Protein AF-A0A0G2F9M2-F1 (afdb_monomer_lite)

Structure (mmCIF, N/CA/C/O backbone):
data_AF-A0A0G2F9M2-F1
#
_entry.id   AF-A0A0G2F9M2-F1
#
loop_
_atom_site.group_PDB
_atom_site.id
_atom_site.type_symbol
_atom_site.label_atom_id
_atom_site.label_alt_id
_atom_site.label_comp_id
_atom_site.label_asym_id
_atom_site.label_entity_id
_atom_site.label_seq_id
_atom_site.pdbx_PDB_ins_code
_atom_site.Cartn_x
_atom_site.Cartn_y
_atom_site.Cartn_z
_atom_site.occupancy
_atom_site.B_iso_or_equiv
_atom_site.auth_seq_id
_atom_site.auth_comp_id
_atom_site.auth_asym_id
_atom_site.auth_atom_id
_atom_site.pdbx_PDB_model_num
ATOM 1 N N . MET A 1 1 ? 10.834 -19.184 -2.913 1.00 59.47 1 MET A N 1
ATOM 2 C CA . MET A 1 1 ? 10.799 -17.816 -2.360 1.00 59.47 1 MET A CA 1
ATOM 3 C C . MET A 1 1 ? 11.311 -16.914 -3.460 1.00 59.47 1 MET A C 1
ATOM 5 O O . MET A 1 1 ? 12.350 -17.238 -4.021 1.00 59.47 1 MET A O 1
ATOM 9 N N . HIS A 1 2 ? 10.537 -15.910 -3.856 1.00 70.44 2 HIS A N 1
ATOM 10 C CA . HIS A 1 2 ? 10.896 -15.019 -4.959 1.00 70.44 2 HIS A CA 1
ATOM 11 C C . HIS A 1 2 ? 11.096 -13.622 -4.382 1.00 70.44 2 HIS A C 1
ATOM 13 O O . HIS A 1 2 ? 10.198 -13.113 -3.706 1.00 70.44 2 HIS A O 1
ATOM 19 N N . SER A 1 3 ? 12.277 -13.055 -4.607 1.00 79.50 3 SER A N 1
ATOM 20 C CA . SER A 1 3 ? 12.678 -11.762 -4.065 1.00 79.50 3 SER A CA 1
ATOM 21 C C . SER A 1 3 ? 13.184 -10.870 -5.183 1.00 79.50 3 SER A C 1
ATOM 23 O O . SER A 1 3 ? 13.927 -11.335 -6.048 1.00 79.50 3 SER A O 1
ATOM 25 N N . ILE A 1 4 ? 12.819 -9.595 -5.130 1.00 82.62 4 ILE A N 1
ATOM 26 C CA . ILE A 1 4 ? 13.355 -8.562 -6.013 1.00 82.62 4 ILE A CA 1
ATOM 27 C C . ILE A 1 4 ? 13.909 -7.413 -5.185 1.00 82.62 4 ILE A C 1
ATOM 29 O O . ILE A 1 4 ? 13.454 -7.162 -4.068 1.00 82.62 4 ILE A O 1
ATOM 33 N N . HIS A 1 5 ? 14.879 -6.711 -5.757 1.00 87.19 5 HIS A N 1
ATOM 34 C CA . HIS A 1 5 ? 15.380 -5.458 -5.222 1.00 87.19 5 HIS A CA 1
ATOM 35 C C . HIS A 1 5 ? 15.095 -4.342 -6.224 1.00 87.19 5 HIS A C 1
ATOM 37 O O . HIS A 1 5 ? 15.480 -4.441 -7.392 1.00 87.19 5 HIS A O 1
ATOM 43 N N . LEU A 1 6 ? 14.403 -3.299 -5.774 1.00 84.81 6 LEU A N 1
ATOM 44 C CA . LEU A 1 6 ? 14.059 -2.135 -6.580 1.00 84.81 6 LEU A CA 1
ATOM 45 C C . LEU A 1 6 ? 14.818 -0.921 -6.059 1.00 84.81 6 LEU A C 1
ATOM 47 O O . LEU A 1 6 ? 14.600 -0.498 -4.930 1.00 84.81 6 LEU A O 1
ATOM 51 N N . GLU A 1 7 ? 15.674 -0.346 -6.895 1.00 83.06 7 GLU A N 1
ATOM 52 C CA . GLU A 1 7 ? 16.351 0.920 -6.604 1.00 83.06 7 GLU A CA 1
ATOM 53 C C . GLU A 1 7 ? 15.391 2.111 -6.788 1.00 83.06 7 GLU A C 1
ATOM 55 O O . GLU A 1 7 ? 14.519 2.052 -7.663 1.00 83.06 7 GLU A O 1
ATOM 60 N N . PRO A 1 8 ? 15.580 3.230 -6.069 1.00 77.81 8 PRO A N 1
ATOM 61 C CA . PRO A 1 8 ? 14.716 4.407 -6.142 1.00 77.81 8 PRO A CA 1
ATOM 62 C C . PRO A 1 8 ? 15.070 5.294 -7.353 1.00 77.81 8 PRO A C 1
ATOM 64 O O . PRO A 1 8 ? 15.168 6.512 -7.245 1.00 77.81 8 PRO A O 1
ATOM 67 N N . VAL A 1 9 ? 15.306 4.694 -8.525 1.00 76.31 9 VAL A N 1
ATOM 68 C CA . VAL A 1 9 ? 15.704 5.408 -9.757 1.00 76.31 9 VAL A CA 1
ATOM 69 C C . VAL A 1 9 ? 14.934 4.885 -10.957 1.00 76.31 9 VAL A C 1
ATOM 71 O O . VAL A 1 9 ? 14.738 3.679 -11.082 1.00 76.31 9 VAL A O 1
ATOM 74 N N . SER A 1 10 ? 14.503 5.768 -11.857 1.00 69.81 10 SER A N 1
ATOM 75 C CA . SER A 1 10 ? 13.581 5.383 -12.927 1.00 69.81 10 SER A CA 1
ATOM 76 C C . SER A 1 10 ? 14.299 4.520 -13.954 1.00 69.81 10 SER A C 1
ATOM 78 O O . SER A 1 10 ? 15.510 4.639 -14.160 1.00 69.81 10 SER A O 1
ATOM 80 N N . THR A 1 11 ? 13.557 3.621 -14.598 1.00 71.50 11 THR A N 1
ATOM 81 C CA . THR A 1 11 ? 14.077 2.903 -15.762 1.00 71.50 11 THR A CA 1
ATOM 82 C C . THR A 1 11 ? 13.573 3.556 -17.044 1.00 71.50 11 THR A C 1
ATOM 84 O O . THR A 1 11 ? 12.394 3.875 -17.168 1.00 71.50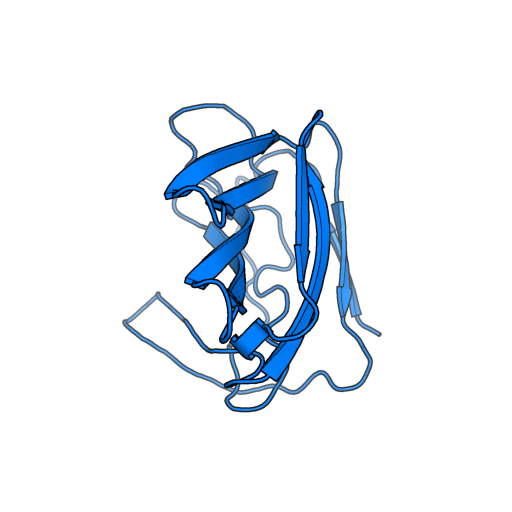 11 THR A O 1
ATOM 87 N N . ASN A 1 12 ? 14.474 3.731 -18.013 1.00 69.81 12 ASN A N 1
ATOM 88 C CA . ASN A 1 12 ? 14.125 4.081 -19.396 1.00 69.81 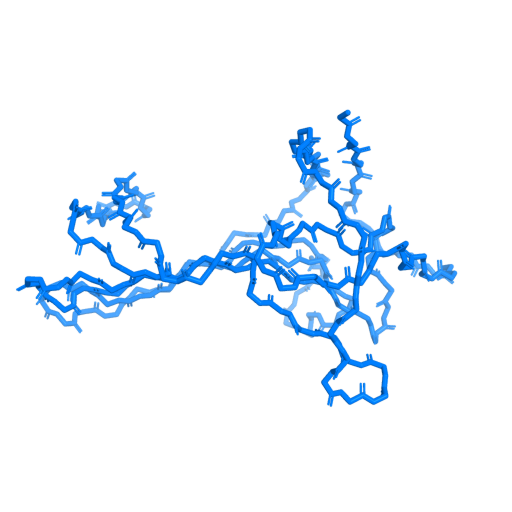12 ASN A CA 1
ATOM 89 C C . ASN A 1 12 ? 13.962 2.827 -20.277 1.00 69.81 12 ASN A C 1
ATOM 91 O O . ASN A 1 12 ? 13.825 2.934 -21.494 1.00 69.81 12 ASN A O 1
ATOM 95 N N . GLY A 1 13 ? 14.054 1.638 -19.676 1.00 68.19 13 GLY A N 1
ATOM 96 C CA . GLY A 1 13 ? 13.937 0.356 -20.359 1.00 68.19 13 GLY A CA 1
ATOM 97 C C . GLY A 1 13 ? 12.509 -0.180 -20.396 1.00 68.19 13 GLY A C 1
ATOM 98 O O . GLY A 1 13 ? 11.581 0.387 -19.822 1.00 68.19 13 GLY A O 1
ATOM 99 N N . THR A 1 14 ? 12.348 -1.319 -21.064 1.00 72.25 14 THR A N 1
ATOM 100 C CA . THR A 1 14 ? 11.102 -2.087 -21.054 1.00 72.25 14 THR A CA 1
ATOM 101 C C . THR A 1 14 ? 10.759 -2.529 -19.631 1.00 72.25 14 THR A C 1
ATOM 103 O O . THR A 1 14 ? 11.626 -3.012 -18.903 1.00 72.25 14 THR A O 1
ATOM 106 N N . ILE A 1 15 ? 9.489 -2.380 -19.254 1.00 75.44 15 ILE A N 1
ATOM 107 C CA . ILE A 1 15 ? 8.959 -2.888 -17.989 1.00 75.44 15 ILE A CA 1
ATOM 108 C C . ILE A 1 15 ? 8.580 -4.350 -18.158 1.00 75.44 15 ILE A C 1
ATOM 110 O O . ILE A 1 15 ? 7.747 -4.689 -19.000 1.00 75.44 15 ILE A O 1
ATOM 114 N N . SER A 1 16 ? 9.183 -5.204 -17.336 1.00 70.81 16 SER A N 1
ATOM 115 C CA . SER A 1 16 ? 8.797 -6.607 -17.244 1.00 70.81 16 SER A CA 1
ATOM 116 C C . SER A 1 16 ? 7.718 -6.753 -16.181 1.00 70.81 16 SER A C 1
ATOM 118 O O . SER A 1 16 ? 7.983 -6.660 -14.980 1.00 70.81 16 SER A O 1
ATOM 120 N N . VAL A 1 17 ? 6.490 -6.984 -16.643 1.00 67.81 17 VAL A N 1
ATOM 121 C CA . VAL A 1 17 ? 5.398 -7.478 -15.806 1.00 67.81 17 VAL A CA 1
ATOM 122 C C . VAL A 1 17 ? 5.422 -8.990 -15.929 1.00 67.81 17 VAL A C 1
ATOM 124 O O . VAL A 1 17 ? 5.004 -9.538 -16.947 1.00 67.81 17 VAL A O 1
ATOM 127 N N . GLU A 1 18 ? 5.964 -9.680 -14.933 1.00 60.19 18 GLU A N 1
ATOM 128 C CA . GLU A 1 18 ? 6.026 -11.146 -14.999 1.00 60.19 18 GLU A CA 1
ATOM 129 C C . GLU A 1 18 ? 4.692 -11.786 -14.611 1.00 60.19 18 GLU A C 1
ATOM 131 O O . GLU A 1 18 ? 4.438 -12.955 -14.903 1.00 60.19 18 GLU A O 1
ATOM 136 N N . HIS A 1 19 ? 3.818 -11.024 -13.956 1.00 64.00 19 HIS A N 1
ATOM 137 C CA . HIS A 1 19 ? 2.802 -11.590 -13.097 1.00 64.00 19 HIS A CA 1
ATOM 138 C C . HIS A 1 19 ? 1.468 -10.865 -13.234 1.00 64.00 19 HIS A C 1
ATOM 140 O O . HIS A 1 19 ? 1.396 -9.642 -13.194 1.00 64.00 19 HIS A O 1
ATOM 146 N N . LEU A 1 20 ? 0.397 -11.644 -13.355 1.00 61.03 20 LEU A N 1
ATOM 147 C CA . LEU A 1 20 ? -0.982 -11.168 -13.310 1.00 61.03 20 LEU A CA 1
ATOM 148 C C . LEU A 1 20 ? -1.625 -11.665 -12.006 1.00 61.03 20 LEU A C 1
ATOM 150 O O . LEU A 1 20 ? -1.083 -12.549 -11.332 1.00 61.03 20 LEU A O 1
ATOM 154 N N . SER A 1 21 ? -2.698 -11.020 -11.567 1.00 57.44 21 SER A N 1
ATOM 155 C CA . SER A 1 21 ? -3.342 -11.309 -10.282 1.00 57.44 21 SER A CA 1
ATOM 156 C C . SER A 1 21 ? -4.260 -12.537 -10.332 1.00 57.44 21 SER A C 1
ATOM 158 O O . SER A 1 21 ? -4.839 -12.833 -11.377 1.00 57.44 21 SER A O 1
ATOM 160 N N . VAL A 1 22 ? -4.415 -13.258 -9.212 1.00 56.75 22 VAL A N 1
ATOM 161 C CA . VAL A 1 22 ? -5.232 -14.490 -9.128 1.00 56.75 22 VAL A CA 1
ATOM 162 C C . VAL A 1 22 ? -6.205 -14.414 -7.966 1.00 56.75 22 VAL A C 1
ATOM 164 O O . VAL A 1 22 ? -5.785 -14.195 -6.834 1.00 56.75 22 VAL A O 1
ATOM 167 N N . ALA A 1 23 ? -7.480 -14.706 -8.218 1.00 53.78 23 ALA A N 1
ATOM 168 C CA . ALA A 1 23 ? -8.475 -14.810 -7.157 1.00 53.78 23 ALA A CA 1
ATOM 169 C C . ALA A 1 23 ? -8.043 -15.822 -6.075 1.00 53.78 23 ALA A C 1
ATOM 171 O O . ALA A 1 23 ? -7.654 -16.954 -6.384 1.00 53.78 23 ALA A O 1
ATOM 172 N N . GLY A 1 24 ? -8.115 -15.404 -4.808 1.00 54.41 24 GLY A N 1
ATOM 173 C CA . GLY A 1 24 ? -7.797 -16.238 -3.645 1.00 54.41 24 GLY A CA 1
ATOM 174 C C . GLY A 1 24 ? -6.304 -16.493 -3.404 1.00 54.41 24 GLY A C 1
ATOM 175 O O . GLY A 1 24 ? -5.973 -17.377 -2.613 1.00 54.41 24 GLY A O 1
ATOM 176 N N . ASN A 1 25 ? -5.399 -15.769 -4.074 1.00 57.00 25 ASN A N 1
ATOM 177 C CA . ASN A 1 25 ? -3.959 -15.830 -3.808 1.00 57.00 25 ASN A CA 1
ATOM 178 C C . ASN A 1 25 ? -3.399 -14.451 -3.511 1.00 57.00 25 ASN A C 1
ATOM 180 O O . ASN A 1 25 ? -3.807 -13.475 -4.125 1.00 57.00 25 ASN A O 1
ATOM 184 N N . LEU A 1 26 ? -2.374 -14.414 -2.658 1.00 58.75 26 LEU A N 1
ATOM 185 C CA . LEU A 1 26 ? -1.735 -13.171 -2.259 1.00 58.75 26 LEU A CA 1
ATOM 186 C C . LEU A 1 26 ? -1.141 -12.431 -3.470 1.00 58.75 26 LEU A C 1
ATOM 188 O O . LEU A 1 26 ? -0.234 -12.935 -4.139 1.00 58.75 26 LEU A O 1
ATOM 192 N N . ASP A 1 27 ? -1.667 -11.238 -3.734 1.00 64.25 27 ASP A N 1
ATOM 193 C CA . ASP A 1 27 ? -1.270 -10.365 -4.827 1.00 64.25 27 ASP A CA 1
ATOM 194 C C . ASP A 1 27 ? -0.015 -9.595 -4.422 1.00 64.25 27 ASP A C 1
ATOM 196 O O . ASP A 1 27 ? -0.058 -8.592 -3.719 1.00 64.25 27 ASP A O 1
ATOM 200 N N . GLY A 1 28 ? 1.135 -10.160 -4.781 1.00 65.81 28 GLY A N 1
ATOM 201 C CA . GLY A 1 28 ? 2.430 -9.513 -4.594 1.00 65.81 28 GLY A CA 1
ATOM 202 C C . GLY A 1 28 ? 2.813 -8.643 -5.788 1.00 65.81 28 GLY A C 1
ATOM 203 O O . GLY A 1 28 ? 2.026 -8.426 -6.710 1.00 65.81 28 GLY A O 1
ATOM 204 N N . PHE A 1 29 ? 4.071 -8.210 -5.803 1.00 74.44 29 PHE A N 1
ATOM 205 C CA . PHE A 1 29 ? 4.609 -7.384 -6.880 1.00 74.44 29 PHE A CA 1
ATOM 206 C C . PHE A 1 29 ? 4.495 -7.986 -8.275 1.00 74.44 29 PHE A C 1
ATOM 208 O O . PHE A 1 29 ? 4.769 -9.171 -8.488 1.00 74.44 29 PHE A O 1
ATOM 215 N N . LYS A 1 30 ? 4.040 -7.153 -9.219 1.00 74.50 30 LYS A N 1
ATOM 216 C CA . LYS A 1 30 ? 3.776 -7.513 -10.613 1.00 74.50 30 LYS A CA 1
ATOM 217 C C . LYS A 1 30 ? 4.904 -7.072 -11.524 1.00 74.50 30 LYS A C 1
ATOM 219 O O . LYS A 1 30 ? 5.277 -7.809 -12.437 1.00 74.50 30 LYS A O 1
ATOM 224 N N . MET A 1 31 ? 5.479 -5.912 -11.236 1.00 79.94 31 MET A N 1
ATOM 225 C CA . MET A 1 31 ? 6.693 -5.414 -11.856 1.00 79.94 31 MET A CA 1
ATOM 226 C C . MET A 1 31 ? 7.912 -5.971 -11.128 1.00 79.94 31 MET A C 1
ATOM 228 O O . MET A 1 31 ? 8.097 -5.758 -9.931 1.00 79.94 31 MET A O 1
ATOM 232 N N . THR A 1 32 ? 8.774 -6.663 -11.870 1.00 75.56 32 THR A N 1
ATOM 233 C CA . THR A 1 32 ? 10.099 -7.074 -11.372 1.00 75.56 32 THR A CA 1
ATOM 234 C C . THR A 1 32 ? 11.161 -6.005 -11.594 1.00 75.56 32 THR A C 1
ATOM 236 O O . THR A 1 32 ? 12.296 -6.128 -11.134 1.00 75.56 32 THR A O 1
ATOM 239 N N . THR A 1 33 ? 10.780 -4.927 -12.278 1.00 79.19 33 THR A N 1
ATOM 240 C CA . THR A 1 33 ? 11.604 -3.756 -12.535 1.00 79.19 33 THR A CA 1
ATOM 241 C C . THR A 1 33 ? 11.041 -2.528 -11.832 1.00 79.19 33 THR A C 1
ATOM 243 O O . THR A 1 33 ? 9.867 -2.444 -11.473 1.00 79.19 33 THR A O 1
ATOM 246 N N . ARG A 1 34 ? 11.899 -1.524 -11.688 1.00 80.38 34 ARG A N 1
ATOM 247 C CA . ARG A 1 34 ? 11.516 -0.170 -11.276 1.00 80.38 34 ARG A CA 1
ATOM 248 C 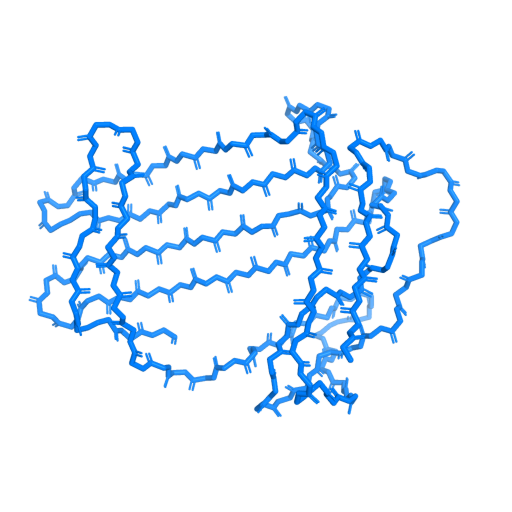C . ARG A 1 34 ? 10.513 0.382 -12.288 1.00 80.38 34 ARG A C 1
AT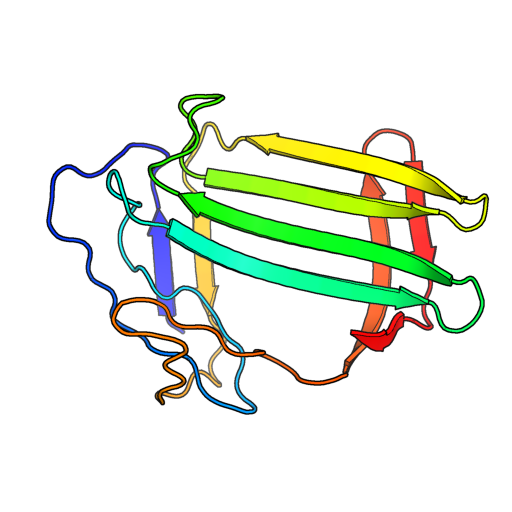OM 250 O O . ARG A 1 34 ? 10.644 0.073 -13.473 1.00 80.38 34 ARG A O 1
ATOM 257 N N . ALA A 1 35 ? 9.554 1.187 -11.851 1.00 84.44 35 ALA A N 1
ATOM 258 C CA . ALA A 1 35 ? 8.598 1.790 -12.766 1.00 84.44 35 ALA A CA 1
ATOM 259 C C . ALA A 1 35 ? 9.284 2.736 -13.772 1.00 84.44 35 ALA A C 1
ATOM 261 O O . ALA A 1 35 ? 10.232 3.464 -13.456 1.00 84.44 35 ALA A O 1
ATOM 262 N N . ALA A 1 36 ? 8.787 2.714 -15.005 1.00 82.44 36 ALA A N 1
ATOM 263 C CA . ALA A 1 36 ? 9.064 3.706 -16.036 1.00 82.44 36 ALA A CA 1
ATOM 264 C C . ALA A 1 36 ? 7.952 4.756 -16.035 1.00 82.44 36 ALA A C 1
ATOM 266 O O . ALA A 1 36 ? 6.857 4.532 -15.507 1.00 82.44 36 ALA A O 1
ATOM 267 N N . ARG A 1 37 ? 8.205 5.893 -16.683 1.00 81.06 37 ARG A N 1
ATOM 268 C CA . ARG A 1 37 ? 7.175 6.911 -16.905 1.00 81.06 37 ARG A CA 1
ATOM 269 C C . ARG A 1 37 ? 5.949 6.297 -17.595 1.00 81.06 37 ARG A C 1
ATOM 271 O O . ARG A 1 37 ? 6.096 5.532 -18.545 1.00 81.06 37 ARG A O 1
ATOM 278 N N . GLY A 1 38 ? 4.753 6.627 -17.114 1.00 80.75 38 GLY A N 1
ATOM 279 C CA . GLY A 1 38 ? 3.491 6.044 -17.579 1.00 80.75 38 GLY A CA 1
ATOM 280 C C . GLY A 1 38 ? 3.188 4.631 -17.061 1.00 80.75 38 GLY A C 1
ATOM 281 O O . GLY A 1 38 ? 2.241 4.015 -17.540 1.00 80.75 38 GLY A O 1
ATOM 282 N N . SER A 1 39 ? 3.963 4.107 -16.105 1.00 83.06 39 SER A N 1
ATOM 283 C CA . SER A 1 39 ? 3.715 2.803 -15.479 1.00 83.06 39 SER A CA 1
ATOM 284 C C . SER A 1 39 ? 3.678 2.913 -13.956 1.00 83.06 39 SER A C 1
ATOM 286 O O . SER A 1 39 ? 4.396 3.727 -13.368 1.00 83.06 39 SER A O 1
ATOM 288 N N . ALA A 1 40 ? 2.836 2.094 -13.330 1.00 86.44 40 ALA A N 1
ATOM 289 C CA . ALA A 1 40 ? 2.747 1.983 -11.885 1.00 86.44 40 ALA A CA 1
ATOM 290 C C . ALA A 1 40 ? 2.376 0.558 -11.468 1.00 86.44 40 ALA A C 1
ATOM 292 O O . ALA A 1 40 ? 1.631 -0.130 -12.167 1.00 86.44 40 ALA A O 1
ATOM 293 N N . ASP A 1 41 ? 2.888 0.161 -10.314 1.00 85.81 41 ASP A N 1
ATOM 294 C CA . ASP A 1 41 ? 2.488 -1.019 -9.563 1.00 85.81 41 ASP A CA 1
ATOM 295 C C . ASP A 1 41 ? 2.172 -0.587 -8.132 1.00 85.81 41 ASP A C 1
ATOM 297 O O . ASP A 1 41 ? 2.829 0.312 -7.590 1.00 85.81 41 ASP A O 1
ATOM 301 N N . LEU A 1 42 ? 1.143 -1.185 -7.543 1.00 86.94 42 LEU A N 1
ATOM 302 C CA . LEU A 1 42 ? 0.711 -0.855 -6.194 1.00 86.94 42 LEU A CA 1
ATOM 303 C C . LEU A 1 42 ? 0.238 -2.090 -5.443 1.00 86.94 42 LEU A C 1
ATOM 305 O O . LEU A 1 42 ? -0.332 -3.015 -6.019 1.00 86.94 42 LEU A O 1
ATOM 309 N N . TRP A 1 43 ? 0.450 -2.060 -4.132 1.00 84.19 43 TRP A N 1
ATOM 310 C CA . TRP A 1 43 ? -0.030 -3.071 -3.194 1.00 84.19 43 TRP A CA 1
ATOM 311 C C . TRP A 1 43 ? -0.686 -2.357 -2.047 1.00 84.19 43 TRP A C 1
ATOM 313 O O . TRP A 1 43 ? -0.076 -1.466 -1.455 1.00 84.19 43 TRP A O 1
ATOM 323 N N . TYR A 1 44 ? -1.913 -2.742 -1.736 1.00 86.12 44 TYR A N 1
ATOM 324 C CA . TYR A 1 44 ? -2.662 -2.086 -0.688 1.00 86.12 44 TYR A CA 1
ATOM 325 C C . TYR A 1 44 ? -3.191 -3.079 0.334 1.00 86.12 44 TYR A C 1
ATOM 327 O O . TYR A 1 44 ? -3.414 -4.255 0.044 1.00 86.12 44 TYR A O 1
ATOM 335 N N . PHE A 1 45 ? -3.359 -2.563 1.541 1.00 87.56 45 PHE A N 1
ATOM 336 C CA . PHE A 1 45 ? -3.958 -3.236 2.675 1.00 87.56 45 PHE A CA 1
ATOM 337 C C . PHE A 1 45 ? -4.924 -2.243 3.294 1.00 87.56 45 PHE A C 1
ATOM 339 O O . PHE A 1 45 ? -4.494 -1.200 3.790 1.00 87.56 45 PHE A O 1
ATOM 346 N N . ASP A 1 46 ? -6.208 -2.557 3.263 1.00 90.19 46 ASP A N 1
ATOM 347 C CA . ASP A 1 46 ? -7.225 -1.769 3.937 1.00 90.19 46 ASP A CA 1
ATOM 348 C C . ASP A 1 46 ? -7.863 -2.573 5.066 1.00 90.19 46 ASP A C 1
ATOM 350 O O . ASP A 1 46 ? -7.688 -3.787 5.169 1.00 90.19 46 ASP A O 1
ATOM 354 N N . MET A 1 47 ? -8.490 -1.860 5.994 1.00 91.06 47 MET A N 1
ATOM 355 C CA . MET A 1 47 ? -9.241 -2.464 7.079 1.00 91.06 47 MET A CA 1
ATOM 356 C C . MET A 1 47 ? -10.192 -1.461 7.730 1.00 91.06 47 MET A C 1
ATOM 358 O O . MET A 1 47 ? -9.908 -0.261 7.832 1.00 91.06 47 MET A O 1
ATOM 362 N N . VAL A 1 48 ? -11.298 -1.986 8.253 1.00 93.00 48 VAL A N 1
ATOM 363 C CA . VAL A 1 48 ? -12.280 -1.249 9.053 1.00 93.00 48 VAL A CA 1
ATOM 364 C C . VAL A 1 48 ? -12.545 -1.992 10.362 1.00 93.00 48 VAL A C 1
ATOM 366 O O . VAL A 1 48 ? -12.813 -3.191 10.354 1.00 93.00 48 VAL A O 1
ATOM 369 N N . SER A 1 49 ? -12.486 -1.292 11.497 1.00 92.44 49 SER A N 1
ATOM 370 C CA . SER A 1 49 ? -12.880 -1.833 12.807 1.00 92.44 49 SER A CA 1
ATOM 371 C C . SER A 1 49 ? -14.399 -1.946 12.898 1.00 92.44 49 SER A C 1
ATOM 373 O O . SER A 1 49 ? -15.112 -0.949 12.746 1.00 92.44 49 SER A O 1
ATOM 375 N N . SER A 1 50 ? -14.890 -3.143 13.218 1.00 90.25 50 SER A N 1
ATOM 376 C CA . SER A 1 50 ? -16.323 -3.424 13.367 1.00 90.25 50 SER A CA 1
ATOM 377 C C . SER A 1 50 ? -16.982 -2.728 14.570 1.00 90.25 50 SER A C 1
ATOM 379 O O . SER A 1 50 ? -18.176 -2.435 14.543 1.00 90.25 50 SER A O 1
ATOM 381 N N . ALA A 1 51 ? -16.215 -2.439 15.624 1.00 91.81 51 ALA A N 1
ATOM 382 C CA . ALA A 1 51 ? -16.703 -1.860 16.870 1.00 91.81 51 ALA A CA 1
ATOM 383 C C . ALA A 1 51 ? -16.595 -0.334 16.898 1.00 91.81 51 ALA A C 1
ATOM 385 O O . ALA A 1 51 ? -17.411 0.334 17.534 1.00 91.81 51 ALA A O 1
ATOM 386 N N . SER A 1 52 ? -15.572 0.224 16.245 1.00 90.56 52 SER A N 1
ATOM 387 C CA . SER A 1 52 ? -15.229 1.645 16.385 1.00 90.56 52 SER A CA 1
ATOM 388 C C . SER A 1 52 ? -15.339 2.460 15.098 1.00 90.56 52 SER A C 1
ATOM 390 O O . SER A 1 52 ? -15.184 3.680 15.154 1.00 90.56 52 SER A O 1
ATOM 392 N N . ASN A 1 53 ? -15.614 1.820 13.953 1.00 86.81 53 ASN A N 1
ATOM 393 C CA . ASN A 1 53 ? -15.587 2.440 12.622 1.00 86.81 53 ASN A CA 1
ATOM 394 C C . ASN A 1 53 ? -14.256 3.148 12.303 1.00 86.81 53 ASN A C 1
ATOM 396 O O . ASN A 1 53 ? -14.210 4.041 11.455 1.00 86.81 53 ASN A O 1
ATOM 400 N N . GLN A 1 54 ? -13.174 2.768 12.990 1.00 92.44 54 GLN A N 1
ATOM 401 C CA . GLN A 1 54 ? -11.825 3.160 12.605 1.00 92.44 54 GLN A CA 1
ATOM 402 C C . GLN A 1 54 ? -11.504 2.562 11.244 1.00 92.44 54 GLN A C 1
ATOM 404 O O . GLN A 1 54 ? -11.873 1.423 10.971 1.00 92.44 54 GLN A O 1
ATOM 409 N N . THR A 1 55 ? -10.801 3.318 10.412 1.00 92.81 55 THR A N 1
ATOM 410 C CA . THR A 1 55 ? -10.352 2.849 9.099 1.00 92.81 55 THR A CA 1
ATOM 411 C C . THR A 1 55 ? -8.856 3.050 8.978 1.00 92.81 55 THR A C 1
ATOM 413 O O . THR A 1 55 ? -8.314 4.023 9.510 1.00 92.81 55 THR A O 1
ATOM 416 N N . LEU A 1 56 ? -8.194 2.142 8.275 1.00 92.81 56 LEU A N 1
ATOM 417 C CA . LEU A 1 56 ? -6.794 2.274 7.911 1.00 92.81 56 LEU A CA 1
ATOM 418 C C . LEU A 1 56 ? -6.609 1.705 6.503 1.00 92.81 56 LEU A C 1
ATOM 420 O O . LEU A 1 56 ? -7.173 0.670 6.171 1.00 92.81 56 LEU A O 1
ATOM 424 N N . ASN A 1 57 ? -5.826 2.393 5.687 1.00 93.56 57 ASN A N 1
ATOM 425 C CA . ASN A 1 57 ? -5.428 1.993 4.351 1.00 93.56 57 ASN A CA 1
ATOM 426 C C . ASN A 1 57 ? -3.935 2.283 4.185 1.00 93.56 57 ASN A C 1
ATOM 428 O O . ASN A 1 57 ? -3.490 3.413 4.403 1.00 93.56 57 ASN A O 1
ATOM 432 N N . ILE A 1 58 ? -3.171 1.264 3.811 1.00 91.00 58 ILE A N 1
ATOM 433 C CA . ILE A 1 58 ? -1.735 1.331 3.560 1.00 91.00 58 ILE A CA 1
ATOM 434 C C . ILE A 1 58 ? -1.516 0.969 2.101 1.00 91.00 58 ILE A C 1
ATOM 436 O O . ILE A 1 58 ? -1.888 -0.125 1.693 1.00 91.00 58 ILE A O 1
ATOM 440 N N . VAL A 1 59 ? -0.887 1.852 1.331 1.00 90.94 59 VAL A N 1
ATOM 441 C CA . VAL A 1 59 ? -0.579 1.621 -0.083 1.00 90.94 59 VAL A CA 1
ATOM 442 C C . VAL A 1 59 ? 0.912 1.782 -0.310 1.00 90.94 59 VAL A C 1
ATOM 444 O O . VAL A 1 59 ? 1.487 2.825 -0.012 1.00 90.94 59 VAL A O 1
ATOM 447 N N . PHE A 1 60 ? 1.537 0.751 -0.856 1.00 88.31 60 PHE A N 1
ATOM 448 C CA . PHE A 1 60 ? 2.911 0.768 -1.331 1.00 88.31 60 PHE A CA 1
ATOM 449 C C . PHE A 1 60 ? 2.902 1.023 -2.833 1.00 88.31 60 PHE A C 1
ATOM 451 O O . PHE A 1 60 ? 2.180 0.345 -3.562 1.00 88.31 60 PHE A O 1
ATOM 458 N N . PHE A 1 61 ? 3.721 1.962 -3.295 1.00 88.69 61 PHE A N 1
ATOM 459 C CA . PHE A 1 61 ? 3.808 2.336 -4.701 1.00 88.69 61 PHE A CA 1
ATOM 460 C C . PHE A 1 61 ? 5.183 2.028 -5.288 1.00 88.69 61 PHE A C 1
ATOM 462 O O . PHE A 1 61 ? 6.209 2.266 -4.656 1.00 88.69 61 PHE A O 1
ATOM 469 N N . ASN A 1 62 ? 5.179 1.568 -6.537 1.00 88.50 62 ASN A N 1
ATOM 470 C CA . ASN A 1 62 ? 6.285 1.626 -7.487 1.00 88.50 62 ASN A CA 1
ATOM 471 C C . ASN A 1 62 ? 5.755 2.344 -8.737 1.00 88.50 62 ASN A C 1
ATOM 473 O O . ASN A 1 62 ? 5.134 1.714 -9.588 1.00 88.50 62 ASN A O 1
ATOM 477 N N . SER A 1 63 ? 5.916 3.666 -8.826 1.00 88.25 63 SER A N 1
ATOM 478 C CA . SER A 1 63 ? 5.246 4.503 -9.833 1.00 88.25 63 SER A CA 1
ATOM 479 C C . SER A 1 63 ? 6.189 5.493 -10.500 1.00 88.25 63 SER A C 1
ATOM 481 O O . SER A 1 63 ? 6.869 6.263 -9.832 1.00 88.25 63 SER A O 1
ATOM 483 N N . GLY A 1 64 ? 6.171 5.522 -11.834 1.00 81.00 64 GLY A N 1
ATOM 484 C CA . GLY A 1 64 ? 6.930 6.464 -12.659 1.00 81.00 64 GLY A CA 1
ATOM 485 C C . GLY A 1 64 ? 6.266 7.824 -12.876 1.00 81.00 64 GLY A C 1
ATOM 486 O O . GLY A 1 64 ? 6.779 8.612 -13.669 1.00 81.00 64 GLY A O 1
ATOM 487 N N . GLU A 1 65 ? 5.116 8.082 -12.247 1.00 75.25 65 GLU A N 1
ATOM 488 C CA . GLU A 1 65 ? 4.238 9.231 -12.540 1.00 75.25 65 GLU A CA 1
ATOM 489 C C . GLU A 1 65 ? 3.874 10.073 -11.308 1.00 75.25 65 GLU A C 1
ATOM 491 O O . GLU A 1 65 ? 2.921 10.855 -11.348 1.00 75.25 65 GLU A O 1
ATOM 496 N N . PHE A 1 66 ? 4.627 9.981 -10.206 1.00 69.94 66 PHE A N 1
ATOM 497 C CA . PHE A 1 66 ? 4.470 10.956 -9.126 1.00 69.94 66 PHE A CA 1
ATOM 498 C C . PHE A 1 66 ? 4.927 12.340 -9.605 1.00 69.94 66 PHE A C 1
ATOM 500 O O . PHE A 1 66 ? 6.089 12.721 -9.521 1.00 69.94 66 PHE A O 1
ATOM 507 N N . SER A 1 67 ? 3.981 13.115 -10.138 1.00 60.78 67 SER A N 1
ATOM 508 C CA . SER A 1 67 ? 4.212 14.486 -10.612 1.00 60.78 67 SER A CA 1
ATOM 509 C C . SER A 1 67 ? 4.568 15.455 -9.481 1.00 60.78 67 SER A C 1
ATOM 511 O O . SER A 1 67 ? 5.092 16.536 -9.737 1.00 60.78 67 SER A O 1
ATOM 513 N N . GLN A 1 68 ? 4.284 15.064 -8.237 1.00 63.88 68 GLN A N 1
ATOM 514 C CA . GLN A 1 68 ? 4.457 15.886 -7.046 1.00 63.88 68 GLN A CA 1
ATOM 515 C C . GLN A 1 68 ? 5.880 15.801 -6.466 1.00 63.88 68 GLN A C 1
ATOM 517 O O . GLN A 1 68 ? 6.311 16.753 -5.817 1.00 63.88 68 GLN A O 1
ATOM 522 N N . TYR A 1 69 ? 6.631 14.715 -6.712 1.00 67.00 69 TYR A N 1
ATOM 523 C CA . TYR A 1 69 ? 7.996 14.526 -6.198 1.00 67.00 69 TYR A CA 1
ATOM 524 C C . TYR A 1 69 ? 8.724 13.358 -6.901 1.00 67.00 69 TYR A C 1
ATOM 526 O O . TYR A 1 69 ? 8.081 12.387 -7.295 1.00 67.00 69 TYR A O 1
ATOM 534 N N . PRO A 1 70 ? 10.065 13.404 -7.059 1.00 69.81 70 PRO A N 1
ATOM 535 C CA . PRO A 1 70 ? 10.831 12.469 -7.893 1.00 69.81 70 PRO A CA 1
ATOM 536 C C . PRO A 1 70 ? 11.119 11.118 -7.208 1.00 69.81 70 PRO A C 1
ATOM 538 O O . PRO A 1 70 ? 12.192 10.549 -7.399 1.00 69.81 70 PRO A O 1
ATOM 541 N N . HIS A 1 71 ? 10.191 10.600 -6.402 1.00 77.62 71 HIS A N 1
ATOM 542 C CA . HIS A 1 71 ? 10.356 9.322 -5.708 1.00 77.62 71 HIS A CA 1
ATOM 543 C C . HIS A 1 71 ? 9.455 8.279 -6.346 1.00 77.62 71 HIS A C 1
ATOM 545 O O . HIS A 1 71 ? 8.245 8.450 -6.411 1.00 77.62 71 HIS A O 1
ATOM 551 N N . LEU A 1 72 ? 10.059 7.194 -6.821 1.00 83.12 72 LEU A N 1
ATOM 552 C CA . LEU A 1 72 ? 9.335 6.107 -7.488 1.00 83.12 72 LEU A CA 1
ATOM 553 C C . LEU A 1 72 ? 8.693 5.152 -6.494 1.00 83.12 72 LEU A C 1
ATOM 555 O O . LEU A 1 72 ? 7.731 4.468 -6.823 1.00 83.12 72 LEU A O 1
ATOM 559 N N . LEU A 1 73 ? 9.274 5.087 -5.300 1.00 87.81 73 LEU A N 1
ATOM 560 C CA . LEU A 1 73 ? 8.901 4.181 -4.237 1.00 87.81 73 LEU A CA 1
ATOM 561 C C . LEU A 1 73 ? 8.384 5.007 -3.063 1.00 87.81 73 LEU A C 1
ATOM 563 O O . LEU A 1 73 ? 9.095 5.874 -2.547 1.00 87.81 73 LEU A O 1
ATOM 567 N N . SER A 1 74 ? 7.155 4.737 -2.642 1.00 88.31 74 SER A N 1
ATOM 568 C CA . SER A 1 74 ? 6.555 5.380 -1.475 1.00 88.31 74 SER A CA 1
ATOM 569 C C . SER A 1 74 ? 5.612 4.432 -0.746 1.00 88.31 74 SER A C 1
ATOM 571 O O . SER A 1 74 ? 5.135 3.440 -1.305 1.00 88.31 74 SER A O 1
ATOM 573 N N . VAL A 1 75 ? 5.353 4.741 0.521 1.00 89.81 75 VAL A N 1
ATOM 574 C CA . VAL A 1 75 ? 4.244 4.170 1.280 1.00 89.81 75 VAL A CA 1
ATOM 575 C C . VAL A 1 75 ? 3.336 5.296 1.745 1.00 89.81 75 VAL A C 1
ATOM 577 O O . VAL A 1 75 ? 3.789 6.267 2.350 1.00 89.81 75 VAL A O 1
ATOM 580 N N . GLN A 1 76 ? 2.048 5.156 1.465 1.00 91.31 76 GLN A N 1
ATOM 581 C CA . GLN A 1 76 ? 1.001 6.029 1.970 1.00 91.31 76 GLN A CA 1
ATOM 582 C C . GLN A 1 76 ? 0.211 5.287 3.038 1.00 91.31 76 GLN A C 1
ATOM 584 O O . GLN A 1 76 ? -0.184 4.140 2.847 1.00 91.31 76 GLN A O 1
ATOM 589 N N . VAL A 1 77 ? -0.031 5.955 4.157 1.00 92.06 77 VAL A N 1
ATOM 590 C CA . VAL A 1 77 ? -0.865 5.481 5.257 1.00 92.06 77 VAL A CA 1
ATOM 591 C C . VAL A 1 77 ? -1.968 6.504 5.460 1.00 92.06 77 VAL A C 1
ATOM 593 O O . VAL A 1 77 ? -1.706 7.677 5.713 1.00 92.06 77 VAL A O 1
ATOM 596 N N . SER A 1 78 ? -3.215 6.074 5.344 1.00 93.44 78 SER A N 1
ATOM 597 C CA . SER A 1 78 ? -4.384 6.941 5.469 1.00 93.44 78 SER A CA 1
ATOM 598 C C . SER A 1 78 ? -5.482 6.255 6.260 1.00 93.44 78 SER A C 1
ATOM 600 O O . SER A 1 78 ? -5.504 5.033 6.358 1.00 93.44 78 SER A O 1
ATOM 602 N N . GLY A 1 79 ? -6.388 7.021 6.855 1.00 92.81 79 GLY A N 1
ATOM 603 C CA . GLY A 1 79 ? -7.453 6.430 7.651 1.00 92.81 79 GLY A CA 1
ATOM 604 C C . GLY A 1 79 ? -8.240 7.434 8.469 1.00 92.81 79 GLY A C 1
ATOM 605 O O . GLY A 1 79 ? -8.111 8.650 8.305 1.00 92.81 79 GLY A O 1
ATOM 606 N N . VAL A 1 80 ? -9.054 6.902 9.373 1.00 92.19 80 VAL A N 1
ATOM 607 C CA . VAL A 1 80 ? -9.913 7.666 10.278 1.00 92.19 80 VAL A CA 1
ATOM 608 C C . VAL A 1 80 ? -9.866 7.025 11.660 1.00 92.19 80 VAL A C 1
ATOM 610 O O . VAL A 1 80 ? -10.134 5.835 11.807 1.00 92.19 80 VAL A O 1
ATOM 613 N N . TYR A 1 81 ? -9.548 7.823 12.677 1.00 89.06 81 TYR A N 1
ATOM 614 C CA . TYR A 1 81 ? -9.555 7.411 14.080 1.00 89.06 81 TYR A CA 1
ATOM 615 C C . TYR A 1 81 ? -10.981 7.322 14.648 1.00 89.06 81 TYR A C 1
ATOM 617 O O . TYR A 1 81 ? -11.931 7.872 14.093 1.00 89.06 81 TYR A O 1
ATOM 625 N N . ALA A 1 82 ? -11.137 6.714 15.830 1.00 88.75 82 ALA A N 1
ATOM 626 C CA . ALA A 1 82 ? -12.441 6.577 16.494 1.00 88.75 82 ALA A CA 1
ATOM 627 C C . ALA A 1 82 ? -13.091 7.935 16.825 1.00 88.75 82 ALA A C 1
ATOM 629 O O . ALA A 1 82 ? -14.314 8.068 16.833 1.00 88.75 82 ALA A O 1
ATOM 630 N N . ASN A 1 83 ? -12.275 8.969 17.057 1.00 90.00 83 ASN A N 1
ATOM 631 C CA . ASN A 1 83 ? -12.735 10.345 17.265 1.00 90.00 83 ASN A CA 1
ATOM 632 C C . ASN A 1 83 ? -13.094 11.079 15.954 1.00 90.00 83 ASN A C 1
ATOM 634 O O . ASN A 1 83 ? -13.374 12.275 15.991 1.00 90.00 83 ASN A O 1
ATOM 638 N N . ARG A 1 84 ? -13.107 10.368 14.817 1.00 89.88 84 ARG A N 1
ATOM 639 C CA . ARG A 1 84 ? -13.368 10.860 13.453 1.00 89.88 84 ARG A CA 1
ATOM 640 C C . ARG A 1 84 ? -12.301 11.781 12.867 1.00 89.88 84 ARG A C 1
ATOM 642 O O . ARG A 1 84 ? -12.517 12.338 11.793 1.00 89.88 84 ARG A O 1
ATOM 649 N N . THR A 1 85 ? -11.156 11.931 13.521 1.00 91.06 85 THR A N 1
ATOM 650 C CA . THR A 1 85 ? -10.016 12.636 12.934 1.00 91.06 85 THR A CA 1
ATOM 651 C C . THR A 1 85 ? -9.422 11.791 11.808 1.00 91.06 85 THR A C 1
ATOM 653 O O . THR A 1 85 ? -9.147 10.607 11.999 1.00 91.06 85 THR A O 1
ATOM 656 N N . SER A 1 86 ? -9.219 12.393 10.638 1.00 92.12 86 SER A N 1
ATOM 657 C CA . SER A 1 86 ? -8.521 11.748 9.524 1.00 92.12 86 SER A CA 1
ATOM 658 C C . SER A 1 86 ? -7.010 11.766 9.741 1.00 92.12 86 SER A C 1
ATOM 660 O O . SER A 1 86 ? -6.461 12.742 10.253 1.00 92.12 86 SER A O 1
ATOM 662 N N . VAL A 1 87 ? -6.334 10.712 9.295 1.00 88.75 87 VAL A N 1
ATOM 663 C CA . VAL A 1 87 ? -4.873 10.648 9.204 1.00 88.75 87 VAL A CA 1
ATOM 664 C C . VAL A 1 87 ? -4.458 10.469 7.753 1.00 88.75 87 VAL A C 1
ATOM 666 O O . VAL A 1 87 ? -5.095 9.738 6.995 1.00 88.75 87 VAL A O 1
ATOM 669 N N . TYR A 1 88 ? -3.379 11.147 7.386 1.00 91.19 88 TYR A N 1
ATOM 670 C CA . TYR A 1 88 ? -2.641 10.918 6.157 1.00 91.19 88 TYR A CA 1
ATOM 671 C C . TYR A 1 88 ? -1.157 11.081 6.467 1.00 91.19 88 TYR A C 1
ATOM 673 O O . TYR A 1 88 ? -0.745 12.072 7.072 1.00 91.19 88 TYR A O 1
ATOM 681 N N . PHE A 1 89 ? -0.368 10.103 6.058 1.00 89.50 89 PHE A N 1
ATOM 682 C CA . PHE A 1 89 ? 1.076 10.112 6.150 1.00 89.50 89 PHE A CA 1
ATOM 683 C C . PHE A 1 89 ? 1.646 9.479 4.889 1.00 89.50 89 PHE A C 1
ATOM 685 O O . PHE A 1 89 ? 1.122 8.487 4.389 1.00 89.50 89 PHE A O 1
ATOM 692 N N . GLU A 1 90 ? 2.740 10.037 4.398 1.00 88.94 90 GLU A N 1
ATOM 693 C CA . GLU A 1 90 ? 3.466 9.485 3.270 1.00 88.94 90 GLU A CA 1
ATOM 694 C C . GLU A 1 90 ? 4.952 9.466 3.600 1.00 88.94 90 GLU A C 1
ATOM 696 O O . GLU A 1 90 ? 5.522 10.483 3.999 1.00 88.94 90 GLU A O 1
ATOM 701 N N . ALA A 1 91 ? 5.569 8.300 3.432 1.00 87.44 91 ALA A N 1
ATOM 702 C CA . ALA A 1 91 ? 7.012 8.156 3.469 1.00 87.44 91 ALA A CA 1
ATOM 703 C C . ALA A 1 91 ? 7.520 7.845 2.065 1.00 87.44 91 ALA A C 1
ATOM 705 O O . ALA A 1 91 ? 7.103 6.877 1.424 1.00 87.44 91 ALA A O 1
ATOM 706 N N . LEU A 1 92 ? 8.444 8.681 1.608 1.00 88.25 92 LEU A N 1
ATOM 707 C CA . LEU A 1 92 ? 9.156 8.511 0.352 1.00 88.25 92 LEU A CA 1
ATOM 708 C C . LEU A 1 92 ? 10.404 7.670 0.617 1.00 88.25 92 LEU A C 1
ATOM 710 O O . LEU A 1 92 ? 11.072 7.850 1.636 1.00 88.25 92 LEU A O 1
ATOM 714 N N . ALA A 1 93 ? 10.714 6.736 -0.277 1.00 85.62 93 ALA A N 1
ATOM 715 C CA . ALA A 1 93 ? 11.926 5.945 -0.153 1.00 85.62 93 ALA A CA 1
ATOM 716 C C . ALA A 1 93 ? 13.087 6.639 -0.879 1.00 85.62 93 ALA A C 1
ATOM 718 O O . ALA A 1 93 ? 13.072 6.807 -2.100 1.00 85.62 93 ALA A O 1
ATOM 719 N N . ASP A 1 94 ? 14.116 6.996 -0.113 1.00 83.25 94 ASP A N 1
ATOM 720 C CA . ASP A 1 94 ? 15.394 7.515 -0.626 1.00 83.25 94 ASP A CA 1
ATOM 721 C C . ASP A 1 94 ? 16.387 6.394 -0.972 1.00 83.25 94 ASP A C 1
ATOM 723 O O . ASP A 1 94 ? 17.485 6.633 -1.470 1.00 83.25 94 ASP A O 1
ATOM 727 N N . SER A 1 95 ? 16.033 5.148 -0.659 1.00 85.75 95 SER A N 1
ATOM 728 C CA . SER A 1 95 ? 16.858 3.952 -0.846 1.00 85.75 95 SER A CA 1
ATOM 729 C C . SER A 1 95 ? 16.027 2.813 -1.426 1.00 85.75 95 SER A C 1
ATOM 731 O O . SER A 1 95 ? 14.796 2.866 -1.427 1.00 85.75 95 SER A O 1
ATOM 733 N N . GLY A 1 96 ? 16.703 1.787 -1.944 1.00 83.88 96 GLY A N 1
ATOM 734 C CA . GLY A 1 96 ? 16.030 0.662 -2.579 1.00 83.88 96 GLY A CA 1
ATOM 735 C C . GLY A 1 96 ? 15.212 -0.186 -1.604 1.00 83.88 96 GLY A C 1
ATOM 736 O O . GLY A 1 96 ? 15.522 -0.270 -0.415 1.00 83.88 96 GLY A O 1
ATOM 737 N N . VAL A 1 97 ? 14.178 -0.853 -2.120 1.00 84.44 97 VAL A N 1
ATOM 738 C CA . VAL A 1 97 ? 13.323 -1.777 -1.362 1.00 84.44 97 VAL A CA 1
ATOM 739 C C . VAL A 1 97 ? 13.562 -3.217 -1.804 1.00 84.44 97 VAL A C 1
ATOM 741 O O . VAL A 1 97 ? 13.686 -3.509 -2.993 1.00 84.44 97 VAL A O 1
ATOM 744 N N . SER A 1 98 ? 13.605 -4.133 -0.839 1.00 86.50 98 SER A N 1
ATOM 745 C CA . SER A 1 98 ? 13.639 -5.573 -1.098 1.00 86.50 98 SER A CA 1
ATOM 746 C C . SER A 1 98 ? 12.265 -6.170 -0.834 1.00 86.50 98 SER A C 1
ATOM 748 O O . SER A 1 98 ? 11.801 -6.200 0.304 1.00 86.50 98 SER A O 1
ATOM 750 N N . LEU A 1 99 ? 11.619 -6.664 -1.885 1.00 80.12 99 LEU A N 1
ATOM 751 C CA . LEU A 1 99 ? 10.301 -7.285 -1.811 1.00 80.12 99 LEU A CA 1
ATOM 752 C C . LEU A 1 99 ? 10.473 -8.796 -1.869 1.00 80.12 99 LEU A C 1
ATOM 754 O O . LEU A 1 99 ? 11.185 -9.301 -2.733 1.00 80.12 99 LEU A O 1
ATOM 758 N N . THR A 1 100 ? 9.834 -9.531 -0.960 1.00 78.00 100 THR A N 1
ATOM 759 C CA . THR A 1 100 ? 9.919 -10.995 -0.923 1.00 78.00 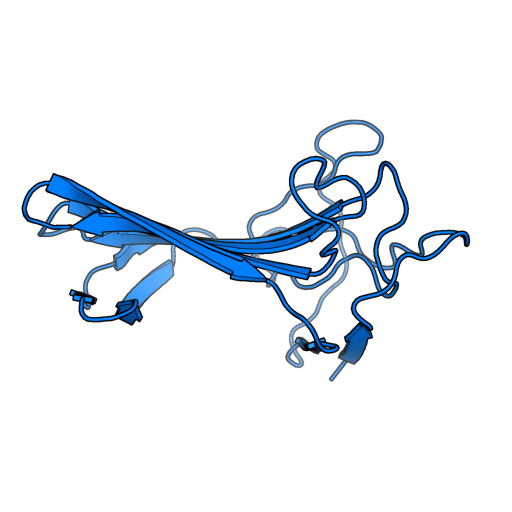100 THR A CA 1
ATOM 760 C C . THR A 1 100 ? 8.543 -11.612 -0.778 1.00 78.00 100 THR A C 1
ATOM 762 O O . THR A 1 100 ? 7.843 -11.368 0.200 1.00 78.00 100 THR A O 1
ATOM 765 N N . ASN A 1 101 ? 8.187 -12.470 -1.729 1.00 71.75 101 ASN A N 1
ATOM 766 C CA . ASN A 1 101 ? 6.950 -13.231 -1.687 1.00 71.75 101 ASN A CA 1
ATOM 767 C C . ASN A 1 101 ? 7.145 -14.594 -1.010 1.00 71.75 101 ASN A C 1
ATOM 769 O O . ASN A 1 101 ? 8.131 -15.312 -1.238 1.00 71.75 101 ASN A O 1
ATOM 773 N N . GLY A 1 102 ? 6.151 -14.966 -0.200 1.00 66.25 102 GLY A N 1
ATOM 774 C CA . GLY A 1 102 ? 6.069 -16.266 0.458 1.00 66.25 102 GLY A CA 1
ATOM 775 C C . GLY A 1 102 ? 5.886 -17.441 -0.520 1.00 66.25 102 GLY A C 1
ATOM 776 O O . GLY A 1 102 ? 5.618 -17.256 -1.705 1.00 66.25 102 GLY A O 1
ATOM 777 N N . PRO A 1 103 ? 6.010 -18.691 -0.041 1.00 61.34 103 PRO A N 1
ATOM 778 C CA . PRO A 1 103 ? 6.064 -19.886 -0.890 1.00 61.34 103 PRO A CA 1
ATOM 779 C C . PRO A 1 103 ? 4.735 -20.286 -1.556 1.00 61.34 103 PRO A C 1
ATOM 781 O O . PRO A 1 103 ? 4.743 -21.149 -2.427 1.00 61.34 103 PRO A O 1
ATOM 784 N N . ARG A 1 104 ? 3.595 -19.696 -1.169 1.00 59.09 104 ARG A N 1
ATOM 785 C CA . ARG A 1 104 ? 2.256 -20.022 -1.712 1.00 59.09 104 ARG A CA 1
ATOM 786 C C . ARG A 1 104 ? 1.878 -19.214 -2.959 1.00 59.09 104 ARG A C 1
ATOM 788 O O . ARG A 1 104 ? 0.706 -19.095 -3.292 1.00 59.09 104 ARG A O 1
ATOM 795 N N . TRP A 1 105 ? 2.874 -18.665 -3.635 1.00 53.12 105 TRP A N 1
ATOM 796 C CA . TRP A 1 105 ? 2.706 -17.838 -4.817 1.00 53.12 105 TRP A CA 1
ATOM 797 C C . TRP A 1 105 ? 2.191 -18.678 -6.005 1.00 53.12 105 TRP A C 1
ATOM 799 O O . TRP A 1 105 ? 2.768 -19.725 -6.307 1.00 53.12 105 TRP A O 1
ATOM 809 N N . ARG A 1 106 ? 1.091 -18.271 -6.657 1.00 51.84 106 ARG A N 1
ATOM 810 C CA . ARG A 1 106 ? 0.509 -18.972 -7.823 1.00 51.84 106 ARG A CA 1
ATOM 811 C C . ARG A 1 106 ? 0.104 -17.989 -8.926 1.00 51.84 106 ARG A C 1
ATOM 813 O O . ARG A 1 106 ? -0.293 -16.869 -8.636 1.00 51.84 106 ARG A O 1
ATOM 820 N N . HIS A 1 107 ? 0.209 -18.444 -10.178 1.00 50.78 107 HIS A N 1
ATOM 821 C CA . HIS A 1 107 ? -0.027 -17.674 -11.408 1.00 50.78 107 HIS A CA 1
ATOM 822 C C . HIS A 1 107 ? -1.500 -17.713 -11.859 1.00 50.78 107 HIS A C 1
ATOM 824 O O . HIS A 1 107 ? -2.156 -18.747 -11.738 1.00 50.78 107 HIS A O 1
ATOM 830 N N . GLY A 1 108 ? -2.006 -16.612 -12.421 1.00 48.00 108 GLY A N 1
ATOM 831 C CA . GLY A 1 108 ? -3.387 -16.465 -12.910 1.00 48.00 108 GLY A CA 1
ATOM 832 C C . GLY A 1 108 ? -3.698 -15.008 -13.282 1.00 48.00 108 GLY A C 1
ATOM 833 O O . GLY A 1 108 ? -2.836 -14.159 -13.101 1.00 48.00 108 GLY A O 1
ATOM 834 N N . CYS A 1 109 ? -4.870 -14.729 -13.862 1.00 51.19 109 CYS A N 1
ATOM 835 C CA . CYS A 1 109 ? -5.194 -13.439 -14.489 1.00 51.19 109 CYS A CA 1
ATOM 836 C C . CYS A 1 109 ? -6.512 -12.838 -13.969 1.00 51.19 109 CYS A C 1
ATOM 838 O O . CYS A 1 109 ? -7.545 -13.506 -14.021 1.00 51.19 109 CYS A O 1
ATOM 840 N N . GLN A 1 110 ? -6.489 -11.555 -13.582 1.00 58.31 110 GLN A N 1
ATOM 841 C CA . GLN A 1 110 ? -7.665 -10.682 -13.535 1.00 58.31 110 GLN A CA 1
ATOM 842 C C . GLN A 1 110 ? -7.342 -9.367 -14.257 1.00 58.31 110 GLN A C 1
ATOM 844 O O . GLN A 1 110 ? -6.631 -8.498 -13.753 1.00 58.31 110 GLN A O 1
ATOM 849 N N . ASN A 1 111 ? -7.830 -9.262 -15.491 1.00 66.44 111 ASN A N 1
ATOM 850 C CA . ASN A 1 111 ? -7.726 -8.065 -16.313 1.00 66.44 111 ASN A CA 1
ATOM 851 C C . ASN A 1 111 ? -8.963 -7.196 -16.071 1.00 66.44 111 ASN A C 1
ATOM 853 O O . ASN A 1 111 ? -10.082 -7.682 -16.244 1.00 66.44 111 ASN A O 1
ATOM 857 N N . LEU A 1 112 ? -8.766 -5.940 -15.671 1.00 69.38 112 LEU A N 1
ATOM 858 C CA . LEU A 1 112 ? -9.869 -5.004 -15.475 1.00 69.38 112 LEU A CA 1
ATOM 859 C C . LEU A 1 112 ? -10.214 -4.310 -16.799 1.00 69.38 112 LEU A C 1
ATOM 861 O O . LEU A 1 112 ? -11.373 -4.286 -17.204 1.00 69.38 112 LEU A O 1
ATOM 865 N N . LEU A 1 113 ? -9.195 -3.789 -17.489 1.00 76.38 113 LEU A N 1
ATOM 866 C CA . LEU A 1 113 ? -9.265 -3.150 -18.808 1.00 76.38 113 LEU A CA 1
ATOM 867 C C . LEU A 1 113 ? -7.956 -3.421 -19.563 1.00 76.38 113 LEU A C 1
ATOM 869 O O . LEU A 1 113 ? -6.934 -3.610 -18.918 1.00 76.38 113 LEU A O 1
ATOM 873 N N . PRO A 1 114 ? -7.909 -3.375 -20.907 1.00 76.44 114 PRO A N 1
ATOM 874 C CA . PRO A 1 114 ? -6.657 -3.551 -21.646 1.00 76.44 114 PRO A CA 1
ATOM 875 C C . PRO A 1 114 ? -5.509 -2.679 -21.098 1.00 76.44 114 PRO A C 1
ATOM 877 O O . PRO A 1 114 ? -5.551 -1.456 -21.202 1.00 76.44 114 PRO A O 1
ATOM 880 N N . GLY A 1 115 ? -4.492 -3.320 -20.508 1.00 72.12 115 GLY A N 1
ATOM 881 C CA . GLY A 1 115 ? -3.343 -2.646 -19.888 1.00 72.12 115 GLY A CA 1
ATOM 882 C C . GLY A 1 115 ? -3.497 -2.276 -18.404 1.00 72.12 115 GLY A C 1
ATOM 883 O O . GLY A 1 115 ? -2.565 -1.70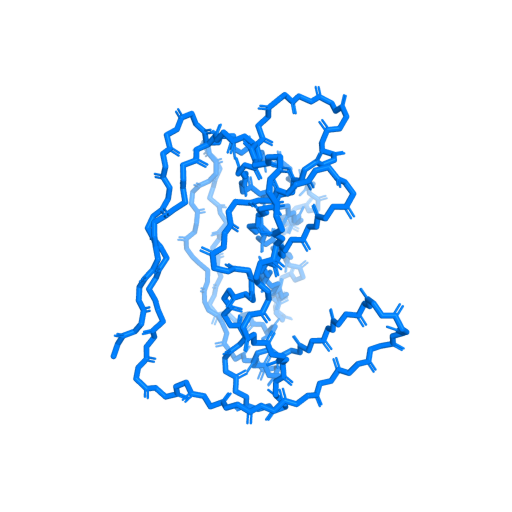6 -17.848 1.00 72.12 115 GLY A O 1
ATOM 884 N N . LEU A 1 116 ? -4.617 -2.616 -17.756 1.00 73.81 116 LEU A N 1
ATOM 885 C CA . LEU A 1 116 ? -4.902 -2.370 -16.340 1.00 73.81 116 LEU A CA 1
ATOM 886 C C . LEU A 1 116 ? -5.387 -3.652 -15.651 1.00 73.81 116 LEU A C 1
ATOM 888 O O . LEU A 1 116 ? -6.424 -4.219 -16.001 1.00 73.81 116 LEU A O 1
ATOM 892 N N . TYR A 1 117 ? -4.663 -4.065 -14.618 1.00 75.31 117 TYR A N 1
ATOM 893 C CA . TYR A 1 117 ? -4.919 -5.292 -13.869 1.00 75.31 117 TYR A CA 1
ATOM 894 C C . TYR A 1 117 ? -5.182 -4.958 -12.403 1.00 75.31 117 TYR A C 1
ATOM 896 O O . TYR A 1 117 ? -4.579 -4.033 -11.864 1.00 75.31 117 TYR A O 1
ATOM 904 N N . TRP A 1 118 ? -6.094 -5.700 -11.777 1.00 71.75 118 TRP A N 1
ATOM 905 C CA . TRP A 1 118 ? -6.440 -5.548 -10.365 1.00 71.75 118 TRP A CA 1
ATOM 906 C C . TRP A 1 118 ? -6.992 -6.871 -9.845 1.00 71.75 118 TRP A C 1
ATOM 908 O O . TRP A 1 118 ? -7.923 -7.415 -10.445 1.00 71.75 118 TRP A O 1
ATOM 918 N N . ALA A 1 119 ? -6.484 -7.365 -8.717 1.00 68.25 119 ALA A N 1
ATOM 919 C CA . ALA A 1 119 ? -7.224 -8.331 -7.913 1.00 68.25 119 ALA A CA 1
ATOM 920 C C . ALA A 1 119 ? -6.973 -8.141 -6.424 1.00 68.25 119 ALA A C 1
ATOM 922 O O . ALA A 1 119 ? -5.946 -7.617 -6.002 1.00 68.25 119 ALA A O 1
ATOM 923 N N . ASN A 1 120 ? -7.904 -8.667 -5.636 1.00 66.62 120 ASN A N 1
ATOM 924 C CA . ASN A 1 120 ? -7.726 -8.776 -4.201 1.00 66.62 120 ASN A CA 1
ATOM 925 C C . ASN A 1 120 ? -6.920 -10.038 -3.898 1.00 66.62 120 ASN A C 1
ATOM 927 O O . ASN A 1 120 ? -7.327 -11.158 -4.221 1.00 66.62 120 ASN A O 1
ATOM 931 N N . ALA A 1 121 ? -5.785 -9.816 -3.247 1.00 63.97 121 ALA A N 1
ATOM 932 C CA . ALA A 1 121 ? -4.882 -10.832 -2.734 1.00 63.97 121 ALA A CA 1
ATOM 933 C C . ALA A 1 121 ? -5.581 -11.814 -1.776 1.00 63.97 121 ALA A C 1
ATOM 935 O O . ALA A 1 121 ? -5.428 -13.036 -1.819 1.00 63.97 121 ALA A O 1
ATOM 936 N N . VAL A 1 122 ? -6.341 -11.227 -0.864 1.00 68.25 122 VAL A N 1
ATOM 937 C CA . VAL A 1 122 ? -7.092 -11.890 0.186 1.00 68.25 122 VAL A CA 1
ATOM 938 C C . VAL A 1 122 ? -8.430 -11.167 0.228 1.00 68.25 122 VAL A C 1
ATOM 940 O O . VAL A 1 122 ? -8.455 -9.944 0.259 1.00 68.25 122 VAL A O 1
ATOM 943 N N . THR A 1 123 ? -9.533 -11.902 0.125 1.00 67.50 123 THR A N 1
ATOM 944 C CA . THR A 1 123 ? -10.877 -11.324 0.248 1.00 67.50 123 THR A CA 1
ATOM 945 C C . THR A 1 123 ? -11.349 -11.486 1.685 1.00 67.50 123 THR A C 1
ATOM 947 O O . THR A 1 123 ? -11.414 -12.629 2.142 1.00 67.50 123 THR A O 1
ATOM 950 N N . ASP A 1 124 ? -11.681 -10.374 2.343 1.00 69.56 124 ASP A N 1
ATOM 951 C CA . ASP A 1 124 ? -12.267 -10.284 3.685 1.00 69.56 124 ASP A CA 1
ATOM 952 C C . ASP A 1 124 ? -11.517 -11.122 4.737 1.00 69.56 124 ASP A C 1
ATOM 954 O O . ASP A 1 124 ? -11.928 -12.220 5.127 1.00 69.56 124 ASP A O 1
ATOM 958 N N . ALA A 1 125 ? -10.393 -10.595 5.219 1.00 79.62 125 ALA A N 1
ATOM 959 C CA . ALA A 1 125 ? -9.616 -11.152 6.313 1.00 79.62 125 ALA A CA 1
ATOM 960 C C . ALA A 1 125 ? -9.958 -10.485 7.649 1.00 79.62 125 ALA A C 1
ATOM 962 O O . ALA A 1 125 ? -10.169 -9.278 7.746 1.00 79.62 125 ALA A O 1
ATOM 963 N N . SER A 1 126 ? -9.950 -11.285 8.718 1.00 85.44 126 SER A N 1
ATOM 964 C CA . SER A 1 126 ? -9.883 -10.739 10.072 1.00 85.44 126 SER A CA 1
ATOM 965 C C . SER A 1 126 ? -8.482 -10.180 10.311 1.00 85.44 126 SER A C 1
ATOM 967 O O . SER A 1 126 ? -7.488 -10.887 10.127 1.00 85.44 126 SER A O 1
ATOM 969 N N . THR A 1 127 ? -8.424 -8.923 10.739 1.00 85.12 127 THR A N 1
ATOM 970 C CA . THR A 1 127 ? -7.196 -8.135 10.814 1.00 85.12 127 THR A CA 1
ATOM 971 C C . THR A 1 127 ? -7.057 -7.494 12.190 1.00 85.12 127 THR A C 1
ATOM 973 O O . THR A 1 127 ? -8.025 -7.021 12.787 1.00 85.12 127 THR A O 1
ATOM 976 N N . ALA A 1 128 ? -5.824 -7.457 12.687 1.00 87.56 128 ALA A N 1
ATOM 977 C CA . ALA A 1 128 ? -5.448 -6.678 13.855 1.00 87.56 128 ALA A CA 1
ATOM 978 C C . ALA A 1 128 ? -4.433 -5.612 13.442 1.00 87.56 128 ALA A C 1
ATOM 980 O O . ALA A 1 128 ? -3.539 -5.869 12.635 1.00 87.56 128 ALA A O 1
ATOM 981 N N . VAL A 1 129 ? -4.580 -4.425 14.015 1.00 84.94 129 VAL A N 1
ATOM 982 C CA . VAL A 1 129 ? -3.724 -3.267 13.793 1.00 84.94 129 VAL A CA 1
ATOM 983 C C . VAL A 1 129 ? -3.071 -2.889 15.106 1.00 84.94 129 VAL A C 1
ATOM 985 O O . VAL A 1 129 ? -3.736 -2.733 16.130 1.00 84.94 129 VAL A O 1
ATOM 988 N N . ASP A 1 130 ? -1.762 -2.705 15.042 1.00 87.12 130 ASP A N 1
ATOM 989 C CA . ASP A 1 130 ? -0.971 -2.044 16.067 1.00 87.12 130 ASP A CA 1
ATOM 990 C C . ASP A 1 130 ? 0.103 -1.224 15.347 1.00 87.12 130 ASP A C 1
ATOM 992 O O . ASP A 1 130 ? 1.179 -1.722 15.009 1.00 87.12 130 ASP A O 1
ATOM 996 N N . LEU A 1 131 ? -0.265 -0.000 14.961 1.00 83.69 131 LEU A N 1
ATOM 997 C CA . LEU A 1 131 ? 0.551 0.868 14.120 1.00 83.69 131 LEU A CA 1
ATOM 998 C C . LEU A 1 131 ? 0.782 2.212 14.804 1.00 83.69 131 LEU A C 1
ATOM 1000 O O . LEU A 1 131 ? -0.159 2.895 15.201 1.00 83.69 131 LEU A O 1
ATOM 1004 N N . GLN A 1 132 ? 2.042 2.636 14.841 1.00 80.88 132 GLN A N 1
ATOM 1005 C CA . GLN A 1 132 ? 2.433 3.980 15.246 1.00 80.88 132 GLN A CA 1
ATOM 1006 C C . GLN A 1 132 ? 2.723 4.830 14.002 1.00 80.88 132 GLN A C 1
ATOM 1008 O O . GLN A 1 132 ? 3.645 4.534 13.243 1.00 80.88 132 GLN A O 1
ATOM 1013 N N . VAL A 1 133 ? 1.963 5.907 13.809 1.00 72.62 133 VAL A N 1
ATOM 1014 C CA . VAL A 1 133 ? 2.172 6.906 12.752 1.00 72.62 133 VAL A CA 1
ATOM 1015 C C . VAL A 1 133 ? 2.564 8.227 13.414 1.00 72.62 133 VAL A C 1
ATOM 1017 O O . VAL A 1 133 ? 1.728 8.943 13.968 1.00 72.62 133 VAL A O 1
ATOM 1020 N N . GLY A 1 134 ? 3.862 8.543 13.397 1.00 75.62 134 GLY A N 1
ATOM 1021 C CA . GLY A 1 134 ? 4.405 9.683 14.143 1.00 75.62 134 GLY A CA 1
ATOM 1022 C C . GLY A 1 134 ? 4.157 9.531 15.648 1.00 75.62 134 GLY A C 1
ATOM 1023 O O . GLY A 1 134 ? 4.534 8.526 16.244 1.00 75.62 134 GLY A O 1
ATOM 1024 N N . GLU A 1 135 ? 3.497 10.508 16.268 1.00 77.94 135 GLU A N 1
ATOM 1025 C CA . GLU A 1 135 ? 3.116 10.461 17.691 1.00 77.94 135 GLU A CA 1
ATOM 1026 C C . GLU A 1 135 ? 1.771 9.762 17.946 1.00 77.94 135 GLU A C 1
ATOM 1028 O O . GLU A 1 135 ? 1.386 9.574 19.097 1.00 77.94 135 GLU A O 1
ATOM 1033 N N . THR A 1 136 ? 1.056 9.334 16.900 1.00 69.69 136 THR A N 1
ATOM 1034 C CA . THR A 1 136 ? -0.286 8.754 17.049 1.00 69.69 136 THR A CA 1
ATOM 1035 C C . THR A 1 136 ? -0.296 7.242 16.846 1.00 69.69 136 THR A C 1
ATOM 1037 O O . THR A 1 136 ? 0.308 6.730 15.906 1.00 69.69 136 THR A O 1
ATOM 1040 N N . THR A 1 137 ? -1.029 6.530 17.700 1.00 82.94 137 THR A N 1
ATOM 1041 C CA . THR A 1 137 ? -1.249 5.082 17.590 1.00 82.94 137 THR A CA 1
ATOM 1042 C C . THR A 1 137 ? -2.617 4.794 16.967 1.00 82.94 137 THR A C 1
ATOM 1044 O O . THR A 1 137 ? -3.634 5.312 17.432 1.00 82.94 137 THR A O 1
ATOM 1047 N N . VAL A 1 138 ? -2.658 3.934 15.949 1.00 80.75 138 VAL A N 1
ATOM 1048 C CA . VAL A 1 138 ? -3.869 3.263 15.458 1.00 80.75 138 VAL A CA 1
ATOM 1049 C C . VAL A 1 138 ? -3.814 1.831 15.979 1.00 80.75 138 VAL A C 1
ATOM 1051 O O . VAL A 1 138 ? -2.896 1.092 15.625 1.00 80.75 138 VAL A O 1
ATOM 1054 N N . SER A 1 139 ? -4.767 1.424 16.817 1.00 85.75 139 SER A N 1
ATOM 1055 C CA . SER A 1 139 ? -4.803 0.047 17.314 1.00 85.75 139 SER A CA 1
ATOM 1056 C C . SER A 1 139 ? -6.222 -0.474 17.497 1.00 85.75 139 SER A C 1
ATOM 1058 O O . SER A 1 139 ? -7.065 0.179 18.117 1.00 85.75 139 SER A O 1
ATOM 1060 N N . PHE A 1 140 ? -6.476 -1.656 16.940 1.00 86.56 140 PHE A N 1
ATOM 1061 C CA . PHE A 1 140 ? -7.707 -2.423 17.110 1.00 86.56 140 PHE A CA 1
ATOM 1062 C C . PHE A 1 140 ? -7.492 -3.879 16.678 1.00 86.56 140 PHE A C 1
ATOM 1064 O O . PHE A 1 140 ? -6.677 -4.158 15.807 1.00 86.56 140 PHE A O 1
ATOM 1071 N N . ALA A 1 141 ? -8.225 -4.819 17.275 1.00 91.75 141 ALA A N 1
ATOM 1072 C CA . ALA A 1 141 ? -8.084 -6.259 17.009 1.00 91.75 141 ALA A CA 1
ATOM 1073 C C . ALA A 1 141 ? -9.287 -6.868 16.264 1.00 91.75 141 ALA A C 1
ATOM 1075 O O . ALA A 1 141 ? -9.355 -8.079 16.077 1.00 91.75 141 ALA A O 1
ATOM 1076 N N . ASP A 1 142 ? -10.252 -6.033 15.884 1.00 90.00 142 ASP A N 1
ATOM 1077 C CA . ASP A 1 142 ? -11.541 -6.414 15.305 1.00 90.00 142 ASP A CA 1
ATOM 1078 C C . ASP A 1 142 ? -11.711 -5.882 13.870 1.00 90.00 142 ASP A C 1
ATOM 1080 O O . ASP A 1 142 ? -12.816 -5.543 13.438 1.00 90.00 142 ASP A O 1
ATOM 1084 N N . GLY A 1 143 ? -10.595 -5.741 13.153 1.00 88.56 143 GLY A N 1
ATOM 1085 C CA . GLY A 1 143 ? -10.570 -5.258 11.782 1.00 88.56 143 GLY A CA 1
ATOM 1086 C C . GLY A 1 143 ? -11.077 -6.299 10.789 1.00 88.56 143 GLY A C 1
ATOM 1087 O O . GLY A 1 143 ? -10.863 -7.501 10.971 1.00 88.56 143 GLY A O 1
ATOM 1088 N N . VAL A 1 144 ? -11.701 -5.822 9.715 1.00 87.88 144 VAL A N 1
ATOM 1089 C CA . VAL A 1 144 ? -12.025 -6.602 8.513 1.00 87.88 144 VAL A CA 1
ATOM 1090 C C . VAL A 1 144 ? -11.550 -5.836 7.279 1.00 87.88 144 VAL A C 1
ATOM 1092 O O . VAL A 1 144 ? -11.788 -4.628 7.213 1.00 87.88 144 VAL A O 1
ATOM 1095 N N . GLY A 1 145 ? -10.885 -6.520 6.343 1.00 79.56 145 GLY A N 1
ATOM 1096 C CA . GLY A 1 145 ? -10.393 -5.981 5.064 1.00 79.56 145 GLY A CA 1
ATOM 1097 C C . GLY A 1 145 ? -9.802 -7.058 4.162 1.00 79.56 145 GLY A C 1
ATOM 1098 O O . GLY A 1 145 ? -9.393 -8.105 4.712 1.00 79.56 145 GLY A O 1
#

pLDDT: mean 78.39, std 11.65, range [48.0, 93.56]

Radius of gyration: 16.3 Å; chains: 1; bounding box: 34×36×39 Å

Organism: NCBI:txid1214573

Foldseek 3Di:
DDKAKEWFDADPDDWDQPAADDPQAADFDRTSYQHHAPDKDKDKDWKAFPPQRKIKMKMWIRHNPPPPDSTRTKIWIWIADSVRDIDIDMDGDPGMDMTDDDPRDDGDHDDPDVVDGDDDNHAWDQDWDFDDDPPDTDTDRRIID

Sequence (145 aa):
MHSIHLEPVSTNGTISVEHLSVAGNLDGFKMTTRAARGSADLWYFDMVSSASNQTLNIVFFNSGEFSQYPHLLSVQVSGVYANRTSVYFEALADSGVSLTNGPRWRHGCQNLLPGLYWANAVTDASTAVDLQVGETTVSFADGVG

Secondary structure (DSSP, 8-state):
-EEEEE-SS---S---B-----TTS----SBSSPPPTT-EEEEEEEEEETTT--EEEEEEEEETT-TTSS-SEEEEEEEE-TTS-EEEEEEE-SS-EEEEE-TT------EEETTEE---SSSS-EEEEEEEETTEEEEEEEEE-

InterPro domains:
  IPR056402 Diels-Alderase, N-terminal domain [PF24137] (3-103)